Protein AF-A0A317YLQ6-F1 (afdb_monomer_lite)

Radius of gyration: 21.79 Å; chains: 1; bounding box: 45×35×50 Å

Secondary structure (DSSP, 8-state):
-HHHHHH--TTS---PPPP-PPP-PPP--HHHHHT---HHHHHHHHHHHHHHHHHHT-SSPP----TT-

InterPro domains:
  IPR013785 Aldolase-type TIM barrel [G3DSA:3.20.20.70] (9-69)

Structure (mmCIF, N/CA/C/O backbone):
data_AF-A0A317YLQ6-F1
#
_entry.id   AF-A0A317YLQ6-F1
#
loop_
_atom_site.group_PDB
_atom_site.id
_atom_site.type_symbol
_atom_site.label_atom_id
_atom_site.label_alt_id
_atom_site.label_comp_id
_atom_site.label_asym_id
_atom_site.label_entity_id
_atom_site.label_seq_id
_atom_site.pdbx_PDB_ins_code
_atom_site.Cartn_x
_atom_site.Cartn_y
_atom_site.Cartn_z
_atom_site.occupancy
_atom_site.B_iso_or_equiv
_atom_site.auth_seq_id
_atom_site.auth_comp_id
_atom_site.auth_asym_id
_atom_site.auth_atom_id
_atom_site.pdbx_PDB_model_num
ATOM 1 N N . ILE A 1 1 ? 24.666 -0.710 -21.195 1.00 82.56 1 ILE A N 1
ATOM 2 C CA . ILE A 1 1 ? 23.761 -0.566 -22.367 1.00 82.56 1 ILE A CA 1
ATOM 3 C C . ILE A 1 1 ? 24.265 -1.394 -23.552 1.00 82.56 1 ILE A C 1
ATOM 5 O O . ILE A 1 1 ? 23.554 -2.309 -23.939 1.00 82.56 1 ILE A O 1
ATOM 9 N N . GLY A 1 2 ? 25.501 -1.188 -24.038 1.00 94.62 2 GLY A N 1
ATOM 10 C CA . GLY A 1 2 ? 26.051 -1.917 -25.199 1.00 94.62 2 GLY A CA 1
ATOM 11 C C . GLY A 1 2 ? 25.930 -3.447 -25.146 1.00 94.62 2 GLY A C 1
ATOM 12 O O . GLY A 1 2 ? 25.478 -4.041 -26.116 1.00 94.62 2 GLY A O 1
ATOM 13 N N . ASN A 1 3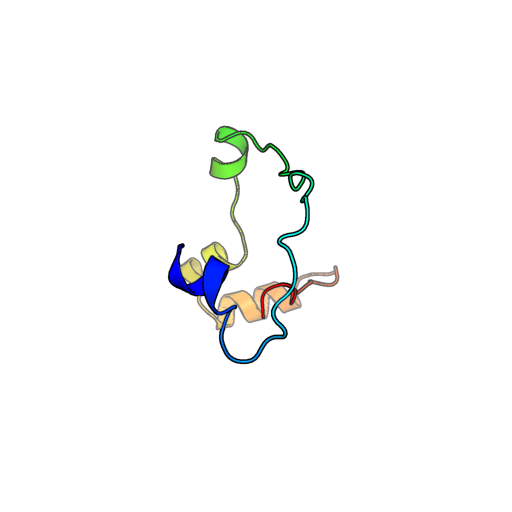 ? 26.221 -4.084 -24.003 1.00 94.06 3 ASN A N 1
ATOM 14 C CA . ASN A 1 3 ? 26.085 -5.541 -23.867 1.00 94.06 3 ASN A CA 1
ATOM 15 C C . ASN A 1 3 ? 24.664 -6.046 -24.185 1.00 94.06 3 ASN A C 1
ATOM 17 O O . ASN A 1 3 ? 24.514 -6.975 -24.962 1.00 94.06 3 ASN A O 1
ATOM 21 N N . VAL A 1 4 ? 23.620 -5.406 -23.646 1.00 94.31 4 VAL A N 1
ATOM 22 C CA . VAL A 1 4 ? 22.222 -5.817 -23.885 1.00 94.31 4 VAL A CA 1
ATOM 23 C C . VAL A 1 4 ? 21.781 -5.475 -25.310 1.00 94.31 4 VAL A C 1
ATOM 25 O O . VAL A 1 4 ? 21.056 -6.245 -25.930 1.00 94.31 4 VAL A O 1
ATOM 28 N N . THR A 1 5 ? 22.254 -4.358 -25.868 1.00 93.62 5 THR A N 1
ATOM 29 C CA . THR A 1 5 ? 21.979 -3.981 -27.263 1.00 93.62 5 THR A CA 1
ATOM 30 C C . THR A 1 5 ? 22.567 -4.995 -28.256 1.00 93.62 5 THR A C 1
ATOM 32 O O . THR A 1 5 ? 21.893 -5.381 -29.212 1.00 93.62 5 THR A O 1
ATOM 35 N N . ILE A 1 6 ? 23.800 -5.463 -28.024 1.00 93.81 6 ILE A N 1
ATOM 36 C CA . ILE A 1 6 ? 24.491 -6.410 -28.912 1.00 93.81 6 ILE A CA 1
ATOM 37 C C . ILE A 1 6 ? 24.065 -7.857 -28.644 1.00 93.81 6 ILE A C 1
ATOM 39 O O . ILE A 1 6 ? 23.751 -8.574 -29.592 1.00 93.81 6 ILE A O 1
ATOM 43 N N . ASN A 1 7 ? 23.976 -8.275 -27.382 1.00 94.69 7 ASN A N 1
ATOM 44 C CA . ASN A 1 7 ? 23.814 -9.684 -27.007 1.00 94.69 7 ASN A CA 1
ATOM 45 C C . ASN A 1 7 ? 22.400 -10.053 -26.521 1.00 94.69 7 ASN A C 1
ATOM 47 O O . ASN A 1 7 ? 22.093 -11.234 -26.416 1.00 94.69 7 ASN A O 1
ATOM 51 N N . GLY A 1 8 ? 21.519 -9.081 -26.259 1.00 92.94 8 GLY A N 1
ATOM 52 C CA . GLY A 1 8 ? 20.239 -9.325 -25.580 1.00 92.94 8 GLY A CA 1
ATOM 53 C C . GLY A 1 8 ? 20.382 -9.413 -24.054 1.00 92.94 8 GLY A C 1
ATOM 54 O O . GLY A 1 8 ? 21.479 -9.280 -23.507 1.00 92.94 8 GLY A O 1
ATOM 55 N N . PHE A 1 9 ? 19.262 -9.581 -23.346 1.00 95.75 9 PHE A N 1
ATOM 56 C CA . PHE A 1 9 ? 19.258 -9.800 -21.894 1.00 95.75 9 PHE A CA 1
ATOM 57 C C . PHE A 1 9 ? 19.197 -11.314 -21.608 1.00 95.75 9 PHE A C 1
ATOM 59 O O . PHE A 1 9 ? 18.476 -12.015 -22.318 1.00 95.75 9 PHE A O 1
ATOM 66 N N . PRO A 1 10 ? 19.941 -11.848 -20.619 1.00 94.50 10 PRO A N 1
ATOM 67 C CA . PRO A 1 10 ? 19.933 -13.281 -20.329 1.00 94.50 10 PRO A CA 1
ATOM 68 C C . PRO A 1 10 ? 18.525 -13.816 -20.043 1.00 94.50 10 PRO A C 1
ATOM 70 O O . PRO A 1 10 ? 17.715 -13.133 -19.421 1.00 94.50 10 PRO A O 1
ATOM 73 N N . ASN A 1 11 ? 18.264 -15.061 -20.445 1.00 93.94 11 ASN A N 1
ATOM 74 C CA . ASN A 1 11 ? 17.005 -15.779 -20.198 1.00 93.94 11 ASN A CA 1
ATOM 75 C C . ASN A 1 11 ? 15.750 -15.161 -20.843 1.00 93.94 11 ASN A C 1
ATOM 77 O O . ASN A 1 11 ? 14.637 -15.536 -20.482 1.00 93.94 11 ASN A O 1
ATOM 81 N N . VAL A 1 12 ? 15.907 -14.248 -21.807 1.00 93.81 12 VAL A N 1
ATOM 82 C CA . VAL A 1 12 ? 14.812 -13.750 -22.649 1.00 93.81 12 VAL A CA 1
ATOM 83 C C . VAL A 1 12 ? 15.244 -13.692 -24.109 1.00 93.81 12 VAL A C 1
ATOM 85 O O . VAL A 1 12 ? 16.421 -13.516 -24.423 1.00 93.81 12 VAL A O 1
ATOM 88 N N . GLU A 1 13 ? 14.281 -13.831 -25.015 1.00 93.44 13 GLU A N 1
ATOM 89 C CA . GLU A 1 13 ? 14.540 -13.681 -26.442 1.00 93.44 13 GLU A CA 1
ATOM 90 C C . GLU A 1 13 ? 15.016 -12.255 -26.758 1.00 93.44 13 GLU A C 1
ATOM 92 O O . GLU A 1 13 ? 14.444 -11.258 -26.295 1.00 93.44 13 GLU A O 1
ATOM 97 N N . LYS A 1 14 ? 16.076 -12.147 -27.566 1.00 93.00 14 LYS A N 1
ATOM 98 C CA . LYS A 1 14 ? 16.551 -10.855 -28.054 1.00 93.00 14 LYS A CA 1
ATOM 99 C C . LYS A 1 14 ? 15.541 -10.300 -29.056 1.00 93.00 14 LYS A C 1
ATOM 101 O O . LYS A 1 14 ? 15.444 -10.777 -30.180 1.00 93.00 14 LYS A O 1
ATOM 106 N N . ARG A 1 15 ? 14.864 -9.223 -28.665 1.00 93.31 15 ARG A N 1
ATOM 107 C CA . ARG A 1 15 ? 13.927 -8.469 -29.506 1.00 93.31 15 ARG A CA 1
ATOM 108 C C . ARG A 1 15 ? 14.319 -6.989 -29.594 1.00 93.31 15 ARG A C 1
ATOM 110 O O . ARG A 1 15 ? 14.972 -6.491 -28.671 1.00 93.31 15 ARG A O 1
ATOM 117 N N . PRO A 1 16 ? 13.929 -6.269 -30.664 1.00 93.19 16 PRO A N 1
ATOM 118 C CA . PRO A 1 16 ? 14.055 -4.816 -30.714 1.00 93.19 16 PRO A CA 1
ATOM 119 C C . PRO A 1 16 ? 13.374 -4.167 -29.508 1.00 93.19 16 PRO A C 1
ATOM 121 O O . PRO A 1 16 ? 12.338 -4.643 -29.037 1.00 93.19 16 PRO A O 1
ATOM 124 N N . LYS A 1 17 ? 13.961 -3.080 -29.001 1.00 93.69 17 LYS A N 1
ATOM 125 C CA . LYS A 1 17 ? 13.342 -2.294 -27.932 1.00 93.69 17 LYS A CA 1
ATOM 126 C C . LYS A 1 17 ? 12.031 -1.698 -28.473 1.00 93.69 17 LYS A C 1
ATOM 128 O O . LYS A 1 17 ? 12.104 -0.981 -29.466 1.00 93.69 17 LYS A O 1
ATOM 133 N N . PRO A 1 18 ? 10.873 -1.964 -27.845 1.00 93.50 18 PRO A N 1
ATOM 134 C CA . PRO A 1 18 ? 9.627 -1.310 -28.224 1.00 93.50 18 PRO A CA 1
ATOM 135 C C . PRO A 1 18 ? 9.661 0.181 -27.900 1.00 93.50 18 PRO A C 1
ATOM 137 O O . PRO A 1 18 ? 10.316 0.597 -26.936 1.00 93.50 18 PRO A O 1
ATOM 140 N N . ASP A 1 19 ? 8.886 0.949 -28.653 1.00 96.06 19 ASP A N 1
ATOM 141 C CA . ASP A 1 19 ? 8.485 2.284 -28.235 1.00 96.06 19 ASP A CA 1
ATOM 142 C C . ASP A 1 19 ? 7.408 2.143 -27.156 1.00 96.06 19 ASP A C 1
ATOM 144 O O . ASP A 1 19 ? 6.408 1.449 -27.340 1.00 96.06 19 ASP A O 1
ATOM 148 N N . TYR A 1 20 ? 7.652 2.752 -25.998 1.00 95.12 20 TYR A N 1
ATOM 149 C CA . TYR A 1 20 ? 6.723 2.735 -24.873 1.00 95.12 20 TYR A CA 1
ATOM 150 C C . TYR A 1 20 ? 6.092 4.111 -24.725 1.00 95.12 20 TYR A C 1
ATOM 152 O O . TYR A 1 20 ? 6.796 5.123 -24.724 1.00 95.12 20 TYR A O 1
ATOM 160 N N . GLU A 1 21 ? 4.778 4.139 -24.537 1.00 94.94 21 GLU A N 1
ATOM 161 C CA . GLU A 1 21 ? 4.105 5.326 -24.029 1.00 94.94 21 GLU A CA 1
ATOM 162 C C . GLU A 1 21 ? 4.493 5.565 -22.566 1.00 94.94 21 GLU A C 1
ATOM 164 O O . GLU A 1 21 ? 4.828 4.638 -21.819 1.00 94.94 21 GLU A O 1
ATOM 169 N N . LEU A 1 22 ? 4.459 6.828 -22.146 1.00 94.38 22 LEU A N 1
ATOM 170 C CA . LEU A 1 22 ? 4.664 7.162 -20.745 1.00 94.38 22 LEU A CA 1
ATOM 171 C C . LEU A 1 22 ? 3.464 6.681 -19.930 1.00 94.38 22 LEU A C 1
ATOM 173 O O . LEU A 1 22 ? 2.317 6.977 -20.261 1.00 94.38 22 LEU A O 1
ATOM 177 N N . ALA A 1 23 ? 3.737 5.981 -18.830 1.00 93.88 23 ALA A N 1
ATOM 178 C CA . ALA A 1 23 ? 2.696 5.632 -17.877 1.00 93.88 23 ALA A CA 1
ATOM 179 C C . ALA A 1 23 ? 2.073 6.911 -17.300 1.00 93.88 23 ALA A C 1
ATOM 181 O O . ALA A 1 23 ? 2.785 7.829 -16.885 1.00 93.88 23 ALA A O 1
ATOM 182 N N . SER A 1 24 ? 0.742 6.955 -17.248 1.00 95.81 24 SER A N 1
ATOM 183 C CA . SER A 1 24 ? 0.037 8.029 -16.555 1.00 95.81 24 SER A CA 1
ATOM 184 C C . SER A 1 24 ? 0.253 7.877 -15.052 1.00 95.81 24 SER A C 1
ATOM 186 O O . SER A 1 24 ? -0.207 6.909 -14.445 1.00 95.81 24 SER A O 1
ATOM 188 N N . ILE A 1 25 ? 0.990 8.815 -14.458 1.00 95.00 25 ILE A N 1
ATOM 189 C CA . ILE A 1 25 ? 1.228 8.863 -13.015 1.00 95.00 25 ILE A CA 1
ATOM 190 C C . ILE A 1 25 ? 0.248 9.879 -12.416 1.00 95.00 25 ILE A C 1
ATOM 192 O O . ILE A 1 25 ? 0.321 11.061 -12.768 1.00 95.00 25 ILE A O 1
ATOM 196 N N . PRO A 1 26 ? -0.661 9.463 -11.516 1.00 94.25 26 PRO A N 1
ATOM 197 C CA . PRO A 1 26 ? -1.577 10.385 -10.856 1.00 94.25 26 PRO A CA 1
ATOM 198 C C . PRO A 1 26 ? -0.829 11.462 -10.065 1.00 94.25 26 PRO A C 1
ATOM 200 O O . PRO A 1 26 ? 0.119 11.169 -9.335 1.00 94.25 26 PRO A O 1
ATOM 203 N N . THR A 1 27 ? -1.284 12.711 -10.164 1.00 95.75 27 THR A N 1
ATOM 204 C CA . THR A 1 27 ? -0.745 13.819 -9.372 1.00 95.75 27 THR A CA 1
ATOM 205 C C . THR A 1 27 ? -1.513 13.962 -8.060 1.00 95.75 27 THR A C 1
ATOM 207 O O . THR A 1 27 ? -2.742 14.009 -8.024 1.00 95.75 27 THR A O 1
ATOM 210 N N . VAL A 1 28 ? -0.779 14.040 -6.950 1.00 95.56 28 VAL A N 1
ATOM 211 C CA . VAL A 1 28 ? -1.333 14.253 -5.607 1.00 95.56 28 VAL A CA 1
ATOM 212 C C . VAL A 1 28 ? -0.525 15.358 -4.934 1.00 95.56 28 VAL A C 1
ATOM 214 O O . VAL A 1 28 ? 0.703 15.343 -4.992 1.00 95.56 28 VAL A O 1
ATOM 217 N N . SER A 1 29 ? -1.190 16.340 -4.320 1.00 97.38 29 SER A N 1
ATOM 218 C CA . SER A 1 29 ? -0.487 17.443 -3.658 1.00 97.38 29 SER A CA 1
ATOM 219 C C . SER A 1 29 ? 0.270 16.962 -2.418 1.00 97.38 29 SER A C 1
ATOM 221 O O . SER A 1 29 ? -0.218 16.120 -1.661 1.00 97.38 29 SER A O 1
ATOM 223 N N . SER A 1 30 ? 1.429 17.564 -2.148 1.00 96.50 30 SER A N 1
ATOM 224 C CA . SER A 1 30 ? 2.229 17.249 -0.957 1.00 96.50 30 SER A CA 1
ATOM 225 C C . SER A 1 30 ? 1.464 17.492 0.345 1.00 96.50 30 SER A C 1
ATOM 227 O O . SER A 1 30 ? 1.607 16.727 1.293 1.00 96.50 30 SER A O 1
ATOM 229 N N . SER A 1 31 ? 0.603 18.516 0.380 1.00 96.94 31 SER A N 1
ATOM 230 C CA . SER A 1 31 ? -0.268 18.794 1.528 1.00 96.94 31 SER A CA 1
ATOM 231 C C . SER A 1 31 ? -1.269 17.668 1.789 1.00 96.94 31 SER A C 1
ATOM 233 O O . SER A 1 31 ? -1.494 17.304 2.939 1.00 96.94 31 SER A O 1
ATOM 235 N N . LYS A 1 32 ? -1.839 17.080 0.729 1.00 96.38 32 LYS A N 1
ATOM 236 C CA . LYS A 1 32 ? -2.765 15.952 0.848 1.00 96.38 32 LYS A CA 1
ATOM 237 C C . LYS A 1 32 ? -2.029 14.704 1.329 1.00 96.38 32 LYS A C 1
ATOM 239 O O . LYS A 1 32 ? -2.503 14.052 2.252 1.00 96.38 32 LYS A O 1
ATOM 244 N N . ILE A 1 33 ? -0.846 14.427 0.777 1.00 95.50 33 ILE A N 1
ATOM 245 C CA . ILE A 1 33 ? 0.004 13.306 1.210 1.00 95.50 33 ILE A CA 1
ATOM 246 C C . ILE A 1 33 ? 0.348 13.420 2.698 1.00 95.50 33 ILE A C 1
ATOM 248 O O . ILE A 1 33 ? 0.199 12.447 3.429 1.00 95.50 33 ILE A O 1
ATOM 252 N N . ALA A 1 34 ? 0.742 14.608 3.162 1.00 95.81 34 ALA A N 1
ATOM 253 C CA . ALA A 1 34 ? 1.086 14.840 4.565 1.00 95.81 34 ALA A CA 1
ATOM 254 C C . ALA A 1 34 ? -0.087 14.613 5.537 1.00 95.81 34 ALA A C 1
ATOM 256 O O . ALA A 1 34 ? 0.143 14.391 6.721 1.00 95.81 34 ALA A O 1
ATOM 257 N N . SER A 1 35 ? -1.333 14.666 5.052 1.00 96.19 35 SER A N 1
ATOM 258 C CA . SER A 1 35 ? -2.528 14.419 5.869 1.00 96.19 35 SER A CA 1
ATOM 259 C C . SER A 1 35 ? -2.907 12.939 5.992 1.00 96.19 35 SER A C 1
ATOM 261 O O . SER A 1 35 ? -3.771 12.596 6.796 1.00 96.19 35 SER A O 1
ATOM 263 N N . PHE A 1 36 ? -2.306 12.054 5.191 1.00 95.56 36 PHE A N 1
ATOM 264 C CA . PHE A 1 36 ? -2.664 10.640 5.190 1.00 95.56 36 PHE A CA 1
ATOM 265 C C . PHE A 1 36 ? -2.117 9.910 6.418 1.00 95.56 36 PHE A C 1
ATOM 267 O O . PHE A 1 36 ? -0.936 9.989 6.743 1.00 95.56 36 PHE A O 1
ATOM 274 N N . SER A 1 37 ? -2.989 9.127 7.047 1.00 96.50 37 SER A N 1
ATOM 275 C CA . SER A 1 37 ? -2.649 8.140 8.068 1.00 96.50 37 SER A CA 1
ATOM 276 C C . SER A 1 37 ? -3.421 6.860 7.767 1.00 96.50 37 SER A C 1
ATOM 278 O O . SER A 1 37 ? -4.567 6.919 7.315 1.00 96.50 37 SER A O 1
ATOM 280 N N . G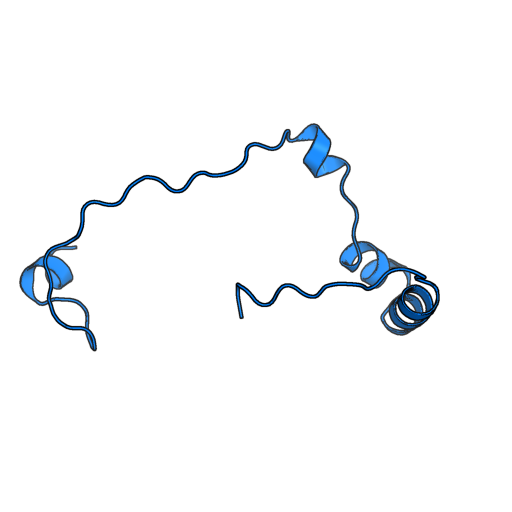LY A 1 38 ? -2.785 5.707 7.954 1.00 96.56 38 GLY A N 1
ATOM 281 C CA . GLY A 1 38 ? -3.346 4.416 7.581 1.00 96.56 38 GLY A CA 1
ATOM 282 C C . GLY A 1 38 ? -3.117 3.334 8.628 1.00 96.56 38 GLY A C 1
ATOM 283 O O . GLY A 1 38 ? -2.685 3.570 9.755 1.00 96.56 38 GLY A O 1
ATOM 284 N N . THR A 1 39 ? -3.385 2.097 8.224 1.00 97.44 39 THR A N 1
ATOM 285 C CA . THR A 1 39 ? -3.313 0.922 9.104 1.00 97.44 39 THR A CA 1
ATOM 286 C C . THR A 1 39 ? -1.903 0.636 9.627 1.00 97.44 39 THR A C 1
ATOM 288 O O . THR A 1 39 ? -1.762 0.010 10.675 1.00 97.44 39 THR A O 1
ATOM 291 N N . LYS A 1 40 ? -0.852 1.129 8.956 1.00 97.75 40 LYS A N 1
ATOM 292 C CA . LYS A 1 40 ? 0.525 1.049 9.461 1.00 97.75 40 LYS A CA 1
ATOM 293 C C . LYS A 1 40 ? 0.749 1.954 10.678 1.00 97.75 40 LYS A C 1
ATOM 295 O O . LYS A 1 40 ? 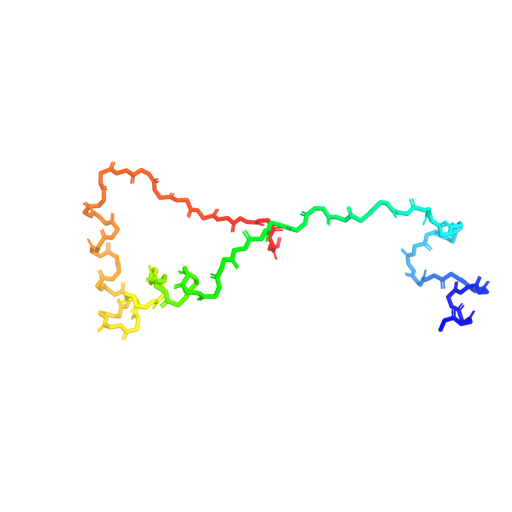1.324 1.489 11.654 1.00 97.75 40 LYS A O 1
ATOM 300 N N . GLN A 1 41 ? 0.273 3.198 10.649 1.00 98.00 41 GLN A N 1
ATOM 301 C CA . GLN A 1 41 ? 0.361 4.094 11.807 1.00 98.00 41 GLN A CA 1
ATOM 302 C C . GLN A 1 41 ? -0.434 3.523 12.985 1.00 98.00 41 GLN A C 1
ATOM 304 O O . GLN A 1 41 ? 0.094 3.427 14.087 1.00 98.00 41 GLN A O 1
ATOM 309 N N . LEU A 1 42 ? -1.645 3.014 12.723 1.00 98.19 42 LEU A N 1
ATOM 310 C CA . LEU A 1 42 ? -2.433 2.306 13.735 1.00 98.19 42 LEU A CA 1
ATOM 311 C C . LEU A 1 42 ? -1.648 1.134 14.354 1.00 98.19 42 LEU A C 1
ATOM 313 O O . LEU A 1 42 ? -1.631 0.974 15.571 1.00 98.19 42 LEU A O 1
ATOM 317 N N . LEU A 1 43 ? -0.971 0.324 13.534 1.00 98.56 43 LEU A N 1
ATOM 318 C CA . LEU A 1 43 ? -0.135 -0.776 14.021 1.00 98.56 43 LEU A CA 1
ATOM 319 C C . LEU A 1 43 ? 0.983 -0.297 14.954 1.00 98.56 43 LEU A C 1
ATOM 321 O O . LEU A 1 43 ? 1.245 -0.959 15.956 1.00 98.56 43 LEU A O 1
ATOM 325 N N . ASP A 1 44 ? 1.631 0.818 14.631 1.00 98.56 44 ASP A N 1
ATOM 326 C CA . ASP A 1 44 ? 2.721 1.366 15.440 1.00 98.56 44 ASP A CA 1
ATOM 327 C C . ASP A 1 44 ? 2.229 1.888 16.798 1.00 98.56 44 ASP A C 1
ATOM 329 O O . ASP A 1 44 ? 2.942 1.776 17.793 1.00 98.56 44 ASP A O 1
ATOM 333 N N . GLU A 1 45 ? 0.994 2.389 16.861 1.00 98.19 45 GLU A N 1
ATOM 334 C CA . GLU A 1 45 ? 0.391 2.932 18.082 1.00 98.19 45 GLU A CA 1
ATOM 335 C C . GLU A 1 45 ? -0.173 1.853 19.017 1.00 98.19 45 GLU A C 1
ATOM 337 O O . GLU A 1 45 ? 0.053 1.901 20.227 1.00 98.19 45 GLU A O 1
ATOM 342 N N . VAL A 1 46 ? -0.923 0.880 18.481 1.00 98.19 46 VAL A N 1
ATOM 343 C CA . VAL A 1 46 ? -1.693 -0.085 19.301 1.00 98.19 46 VAL A CA 1
ATOM 344 C C . VAL A 1 46 ? -1.211 -1.534 19.190 1.00 98.19 46 VAL A C 1
ATOM 346 O O . VAL A 1 46 ? -1.726 -2.428 19.870 1.00 98.19 46 VAL A O 1
ATOM 349 N N . GLY A 1 47 ? -0.222 -1.791 18.336 1.00 98.56 47 GLY A N 1
ATOM 350 C CA . GLY A 1 47 ? 0.343 -3.113 18.106 1.00 98.56 47 GLY A CA 1
ATOM 351 C C . GLY A 1 47 ? -0.598 -4.094 17.385 1.00 98.56 47 GLY A C 1
ATOM 352 O O . GLY A 1 47 ? -1.758 -3.793 17.088 1.00 98.56 47 GLY A O 1
ATOM 353 N N . PRO A 1 48 ? -0.119 -5.324 17.109 1.00 98.50 48 PRO A N 1
ATOM 354 C CA . PRO A 1 48 ? -0.836 -6.286 16.265 1.00 98.50 48 PRO A CA 1
ATOM 355 C C . PRO A 1 48 ? -2.215 -6.685 16.800 1.00 98.50 48 PRO A C 1
ATOM 357 O O . PRO A 1 48 ? -3.169 -6.815 16.036 1.00 98.50 48 PRO A O 1
ATOM 360 N N . LYS A 1 49 ? -2.338 -6.861 18.124 1.00 98.56 49 LYS A N 1
ATOM 361 C CA . LYS A 1 49 ? -3.620 -7.207 18.757 1.00 98.56 49 LYS A CA 1
ATOM 362 C C . LYS A 1 49 ? -4.634 -6.072 18.618 1.00 98.56 49 LYS A C 1
ATOM 364 O O . LYS A 1 49 ? -5.794 -6.342 18.330 1.00 98.56 49 LYS A O 1
ATOM 369 N N . GLY A 1 50 ? -4.198 -4.822 18.778 1.00 98.44 50 GLY A N 1
ATOM 370 C CA . GLY A 1 50 ? -5.063 -3.657 18.610 1.00 98.44 50 GLY A CA 1
ATOM 371 C C . GLY A 1 50 ? -5.586 -3.530 17.179 1.00 98.44 50 GLY A C 1
ATOM 372 O O . GLY A 1 50 ? -6.779 -3.314 16.985 1.00 98.44 50 GLY A O 1
ATOM 373 N N . VAL A 1 51 ? -4.732 -3.770 16.179 1.00 98.50 51 VAL A N 1
ATOM 374 C CA . VAL A 1 51 ? -5.155 -3.798 14.768 1.00 98.50 51 VAL A CA 1
ATOM 375 C C . VAL A 1 51 ? -6.154 -4.924 14.506 1.00 98.50 51 VAL A C 1
ATOM 377 O O . VAL A 1 51 ? -7.160 -4.692 13.844 1.00 98.50 51 VAL A O 1
ATOM 380 N N . ALA A 1 52 ? -5.937 -6.126 15.051 1.00 98.44 52 ALA A N 1
ATOM 381 C CA . ALA A 1 52 ? -6.876 -7.237 14.885 1.00 98.44 52 ALA A CA 1
ATOM 382 C C . ALA A 1 52 ? -8.271 -6.912 15.452 1.00 98.44 52 ALA A C 1
ATOM 384 O O . ALA A 1 52 ? -9.281 -7.206 14.814 1.00 98.44 52 ALA A O 1
ATOM 385 N N . GLU A 1 53 ? -8.338 -6.267 16.618 1.00 98.50 53 GLU A N 1
ATOM 386 C CA . GLU A 1 53 ? -9.609 -5.806 17.188 1.00 98.50 53 GLU A CA 1
ATOM 387 C C . GLU A 1 53 ? -10.228 -4.653 16.392 1.00 98.50 53 GLU A C 1
ATOM 389 O O . GLU A 1 53 ? -11.448 -4.580 16.275 1.00 98.50 53 GLU A O 1
ATOM 394 N N . TRP A 1 54 ? -9.418 -3.765 15.812 1.00 98.19 54 TRP A N 1
ATOM 395 C CA . TRP A 1 54 ? -9.907 -2.717 14.917 1.00 98.19 54 TRP A CA 1
ATOM 396 C C . TRP A 1 54 ? -10.532 -3.303 13.646 1.00 98.19 54 TRP A C 1
ATOM 398 O O . TRP A 1 54 ? -11.635 -2.897 13.287 1.00 98.19 54 TRP A O 1
ATOM 408 N N . VAL A 1 55 ? -9.897 -4.303 13.023 1.00 98.12 55 VAL A N 1
ATOM 409 C CA . VAL A 1 55 ? -10.431 -4.992 11.834 1.00 98.12 55 VAL A CA 1
ATOM 410 C C . VAL A 1 55 ? -11.801 -5.607 12.125 1.00 98.12 55 VAL A C 1
ATOM 412 O O . VAL A 1 55 ? -12.723 -5.431 11.339 1.00 98.12 55 VAL A O 1
ATOM 415 N N . LYS A 1 56 ? -11.969 -6.267 13.279 1.00 98.12 56 LYS A N 1
ATOM 416 C CA . LYS A 1 56 ? -13.252 -6.876 13.684 1.00 98.12 56 LYS A CA 1
ATOM 417 C C . LYS A 1 56 ? -14.397 -5.875 13.857 1.00 98.12 56 LYS A C 1
ATOM 419 O O . LYS A 1 56 ? -15.548 -6.293 13.886 1.00 98.12 56 LYS A O 1
ATOM 424 N N . LY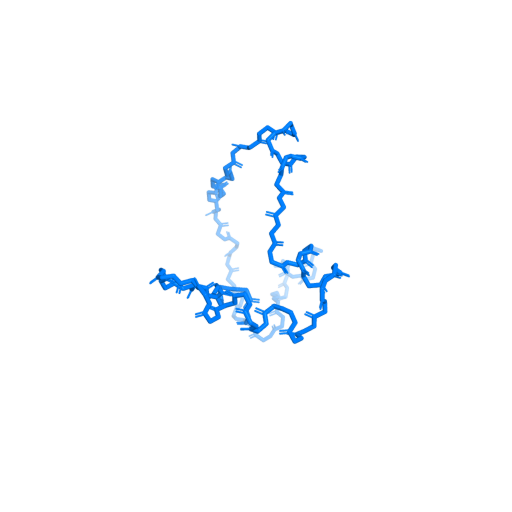S A 1 57 ? -14.087 -4.590 14.042 1.00 98.19 57 LYS A N 1
ATOM 425 C CA . LYS A 1 57 ? -15.070 -3.513 14.229 1.00 98.19 57 LYS A CA 1
ATOM 426 C C . LYS A 1 57 ? -15.442 -2.804 12.926 1.00 98.19 57 LYS A C 1
ATOM 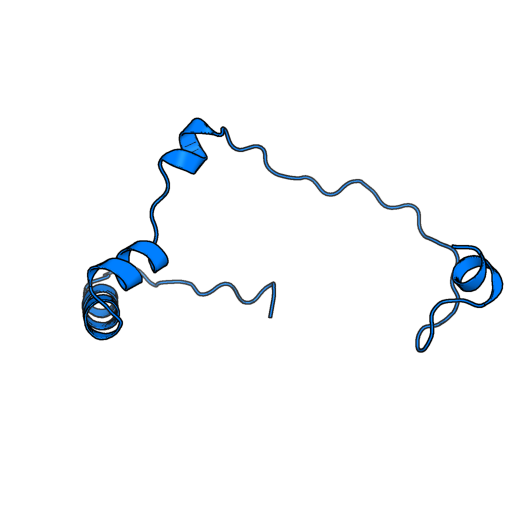428 O O . LYS A 1 57 ? -16.246 -1.883 12.983 1.00 98.19 57 LYS A O 1
ATOM 433 N N . GLN A 1 58 ? -14.822 -3.156 11.798 1.00 98.00 58 GLN A N 1
ATOM 434 C CA . GLN A 1 58 ? -15.160 -2.551 10.512 1.00 98.00 58 GLN A CA 1
ATOM 435 C C . GLN A 1 58 ? -16.396 -3.243 9.936 1.00 98.00 58 GLN A C 1
ATOM 437 O O . GLN A 1 58 ? -16.406 -4.466 9.806 1.00 98.00 58 GLN A O 1
ATOM 442 N N . ASP A 1 59 ? -17.416 -2.459 9.588 1.00 98.25 59 ASP A N 1
ATOM 443 C CA . ASP A 1 59 ? -18.619 -2.968 8.918 1.00 98.25 59 ASP A CA 1
ATOM 444 C C . ASP A 1 59 ? -18.360 -3.246 7.425 1.00 98.25 59 ASP A C 1
ATOM 446 O O . ASP A 1 59 ? -18.947 -4.156 6.838 1.00 98.25 59 ASP A O 1
ATOM 450 N N . ASP A 1 60 ? -17.444 -2.482 6.821 1.00 98.06 60 ASP A N 1
ATOM 451 C CA . ASP A 1 60 ? -17.060 -2.608 5.417 1.00 98.06 60 ASP A CA 1
ATOM 452 C C . ASP A 1 60 ? -15.971 -3.666 5.192 1.00 98.06 60 ASP A C 1
ATOM 454 O O . ASP A 1 60 ? -15.096 -3.916 6.029 1.00 98.06 60 ASP A O 1
ATOM 458 N N . VAL A 1 61 ? -15.971 -4.250 3.990 1.00 97.81 61 VAL A N 1
ATOM 459 C CA . VAL A 1 61 ? -14.926 -5.184 3.557 1.00 97.81 61 VAL A CA 1
ATOM 460 C C . VAL A 1 61 ? -13.612 -4.438 3.333 1.00 97.81 61 VAL A C 1
ATOM 462 O O . VAL A 1 61 ? -13.523 -3.522 2.516 1.00 97.81 61 VAL A O 1
ATOM 465 N N . LEU A 1 62 ? -12.559 -4.889 4.012 1.00 98.19 62 LEU A N 1
ATOM 466 C CA . LEU A 1 62 ? -11.203 -4.383 3.817 1.00 98.19 62 LEU A CA 1
ATOM 467 C C . LEU A 1 62 ? -10.500 -5.098 2.658 1.00 98.19 62 LEU A C 1
ATOM 469 O O . LEU A 1 62 ? -10.684 -6.296 2.437 1.00 98.19 62 LEU A O 1
ATOM 473 N N . LEU A 1 63 ? -9.643 -4.366 1.946 1.00 98.25 63 LEU A N 1
ATOM 474 C CA . LEU A 1 63 ? -8.915 -4.861 0.778 1.00 98.25 63 LEU A CA 1
ATOM 475 C C . LEU A 1 63 ? -7.415 -4.962 1.062 1.00 98.25 63 LEU A C 1
ATOM 477 O O . LEU A 1 63 ? -6.828 -4.096 1.706 1.00 98.25 63 LEU A O 1
ATOM 481 N N . THR A 1 64 ? -6.787 -6.011 0.531 1.00 98.06 64 THR A N 1
ATOM 482 C CA . THR A 1 64 ? -5.327 -6.131 0.436 1.00 98.06 64 THR A CA 1
ATOM 483 C C . THR A 1 64 ? -4.945 -6.148 -1.036 1.00 98.06 64 THR A C 1
ATOM 485 O O . THR A 1 64 ? -5.321 -7.067 -1.762 1.00 98.06 64 T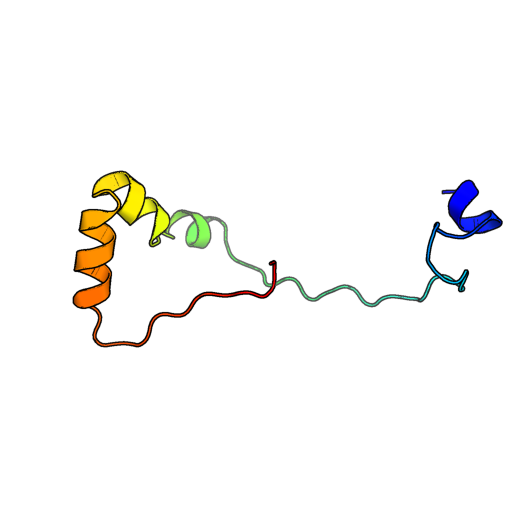HR A O 1
ATOM 488 N N . ASP A 1 65 ? -4.211 -5.129 -1.475 1.00 98.19 65 ASP A N 1
ATOM 489 C CA . ASP A 1 65 ? -3.678 -5.071 -2.833 1.00 98.19 65 ASP A CA 1
ATOM 490 C C . ASP A 1 65 ? -2.490 -6.034 -2.977 1.00 98.19 65 ASP A C 1
ATOM 492 O O . ASP A 1 65 ? -1.553 -6.019 -2.179 1.00 98.19 65 ASP A O 1
ATOM 496 N N . THR A 1 66 ? -2.544 -6.888 -3.999 1.00 97.94 66 THR A N 1
ATOM 497 C CA . THR A 1 66 ? -1.528 -7.910 -4.292 1.00 97.94 66 THR A CA 1
ATOM 498 C C . THR A 1 66 ? -0.732 -7.611 -5.563 1.00 97.94 66 THR A C 1
ATOM 500 O O . THR A 1 66 ? 0.111 -8.418 -5.948 1.00 97.94 66 THR A O 1
ATOM 503 N N . THR A 1 67 ? -0.936 -6.442 -6.185 1.00 97.69 67 THR A N 1
ATOM 504 C CA . THR A 1 67 ? -0.329 -6.056 -7.473 1.00 97.69 67 THR A CA 1
ATOM 505 C C . THR A 1 67 ? 1.205 -6.135 -7.468 1.00 97.69 67 THR A C 1
ATOM 507 O O . THR A 1 67 ? 1.808 -6.437 -8.493 1.00 97.69 67 THR A O 1
ATOM 510 N N . PHE A 1 68 ? 1.849 -5.894 -6.320 1.00 97.12 68 PHE A N 1
ATOM 511 C CA . PHE A 1 68 ? 3.313 -5.794 -6.194 1.00 97.12 68 PHE A CA 1
ATOM 512 C C . PHE A 1 68 ? 3.988 -7.049 -5.599 1.00 97.12 68 PHE A C 1
ATOM 514 O O . PHE A 1 68 ? 5.184 -7.001 -5.310 1.00 97.12 68 PHE A O 1
ATOM 521 N N . ARG A 1 69 ? 3.251 -8.150 -5.384 1.00 91.31 69 ARG A N 1
ATOM 522 C CA . ARG A 1 69 ? 3.761 -9.386 -4.757 1.00 91.31 69 ARG A CA 1
ATOM 523 C C . ARG A 1 69 ? 4.140 -10.466 -5.766 1.00 91.31 69 ARG A C 1
ATOM 525 O O . ARG A 1 69 ? 3.290 -10.813 -6.618 1.00 91.31 69 ARG A O 1
#

pLDDT: mean 96.07, std 2.54, range [82.56, 98.56]

Foldseek 3Di:
DVCCVPPNDPPDDNDPDDDDDDDDDDDDDPVRVVPDDDLVNVCVVPNDVSSVVVVVPDPDDDDDDPPPD

Sequence (69 aa):
IGNVTINGFPNVEKRPKPDYELASIPTVSSSKIASFSGTKQLLDEVGPKGVAEWVKKQDDVLLTDTTFR

Organism: Staphylococcus pseudintermedius (NCBI:txid283734)